Protein AF-A0A7C7QL29-F1 (afdb_monomer)

Structure (mmCIF, N/CA/C/O backbone):
data_AF-A0A7C7QL29-F1
#
_entry.id   AF-A0A7C7QL29-F1
#
loop_
_atom_site.group_PDB
_atom_site.id
_atom_site.type_symbol
_atom_site.label_atom_id
_atom_site.label_alt_id
_atom_site.label_comp_id
_atom_site.label_asym_id
_atom_site.label_entity_id
_atom_site.label_seq_id
_atom_site.pdbx_PDB_ins_code
_atom_site.Cartn_x
_atom_site.Cartn_y
_atom_site.Cartn_z
_atom_site.occupancy
_atom_site.B_iso_or_equiv
_atom_site.auth_seq_id
_atom_site.auth_comp_id
_atom_site.auth_asym_id
_atom_site.auth_atom_id
_atom_site.pdbx_PDB_model_num
ATOM 1 N N . MET A 1 1 ? -16.594 1.180 38.204 1.00 62.84 1 MET A N 1
ATOM 2 C CA . MET A 1 1 ? -16.481 1.801 36.861 1.00 62.84 1 MET A CA 1
ATOM 3 C C . MET A 1 1 ? -17.659 1.331 36.025 1.00 62.84 1 MET A C 1
ATOM 5 O O . MET A 1 1 ? -17.985 0.157 36.133 1.00 62.84 1 MET A O 1
ATOM 9 N N . SER A 1 2 ? -18.321 2.202 35.254 1.00 88.00 2 SER A N 1
ATOM 10 C CA . SER A 1 2 ? -19.423 1.758 34.385 1.00 88.00 2 SER A CA 1
ATOM 11 C C . SER A 1 2 ? -18.890 1.038 33.145 1.00 88.00 2 SER A C 1
ATOM 13 O O . SER A 1 2 ? -17.786 1.326 32.678 1.00 88.00 2 SER A O 1
ATOM 15 N N . GLU A 1 3 ? -19.688 0.133 32.586 1.00 86.38 3 GLU A N 1
ATOM 16 C CA . GLU A 1 3 ? -19.361 -0.602 31.359 1.00 86.38 3 GLU A CA 1
ATOM 17 C C . GLU A 1 3 ? -19.049 0.348 30.187 1.00 86.38 3 GLU A C 1
ATOM 19 O O . GLU A 1 3 ? -18.072 0.172 29.462 1.00 86.38 3 GLU A O 1
ATOM 24 N N . ALA A 1 4 ? -19.798 1.451 30.081 1.00 89.81 4 ALA A N 1
ATOM 25 C CA . ALA A 1 4 ? -19.561 2.499 29.090 1.00 89.81 4 ALA A CA 1
ATOM 26 C C . ALA A 1 4 ? -18.188 3.180 29.250 1.00 89.81 4 ALA A C 1
ATOM 28 O O . ALA A 1 4 ? -17.549 3.534 28.259 1.00 89.81 4 ALA A O 1
ATOM 29 N N . SER A 1 5 ? -17.710 3.356 30.487 1.00 91.31 5 SER A N 1
ATOM 30 C CA . SER A 1 5 ? -16.376 3.907 30.757 1.00 91.31 5 SER A CA 1
ATOM 31 C C . SER A 1 5 ? -15.267 2.942 30.320 1.00 91.31 5 SER A C 1
ATOM 33 O O . SER A 1 5 ? -14.272 3.378 29.741 1.00 91.31 5 SER A O 1
ATOM 35 N N . MET A 1 6 ? -15.466 1.634 30.517 1.00 94.44 6 MET A N 1
ATOM 36 C CA . MET A 1 6 ? -14.538 0.592 30.069 1.00 94.44 6 MET A CA 1
ATOM 37 C C . MET A 1 6 ? -14.450 0.519 28.537 1.00 94.44 6 MET A C 1
ATOM 39 O O . MET A 1 6 ? -13.346 0.562 27.993 1.00 94.44 6 MET A O 1
ATOM 43 N N . TYR A 1 7 ? -15.585 0.467 27.828 1.00 96.31 7 TYR A N 1
ATOM 44 C CA . TYR A 1 7 ? -15.581 0.409 26.359 1.00 96.31 7 TYR A CA 1
ATOM 45 C C . TYR A 1 7 ? -14.995 1.673 25.721 1.00 96.31 7 TYR A C 1
ATOM 47 O O . TYR A 1 7 ? -14.254 1.569 24.747 1.00 96.31 7 TYR A O 1
ATOM 55 N N . ARG A 1 8 ? -15.242 2.862 26.296 1.00 95.25 8 ARG A N 1
ATOM 56 C CA . ARG A 1 8 ? -14.596 4.107 25.838 1.00 95.25 8 ARG A CA 1
ATOM 57 C C . ARG A 1 8 ? -13.077 4.045 25.957 1.00 95.25 8 ARG A C 1
ATOM 59 O O . ARG A 1 8 ? -12.389 4.474 25.037 1.00 95.25 8 ARG A O 1
ATOM 66 N N . LYS A 1 9 ? -12.556 3.507 27.064 1.00 95.62 9 LYS A N 1
ATOM 67 C CA . LYS A 1 9 ? -11.110 3.350 27.255 1.00 95.62 9 LYS A CA 1
ATOM 68 C C . LYS A 1 9 ? -10.517 2.389 26.221 1.00 95.62 9 LYS A C 1
ATOM 70 O O . LYS A 1 9 ? -9.542 2.738 25.568 1.00 95.62 9 LYS A O 1
ATOM 75 N N . LYS A 1 10 ? -11.156 1.235 26.009 1.00 96.38 10 LYS A N 1
ATOM 76 C CA . LYS A 1 10 ? -10.711 0.242 25.021 1.00 96.38 10 LYS A CA 1
ATOM 77 C C . LYS A 1 10 ? -10.731 0.788 23.587 1.00 96.38 10 LYS A C 1
ATOM 79 O O . LYS A 1 10 ? -9.799 0.553 22.829 1.00 96.38 10 LYS A O 1
ATOM 84 N N . LEU A 1 11 ? -11.750 1.574 23.230 1.00 95.38 11 LEU A N 1
ATOM 85 C CA . LEU A 1 11 ? -11.804 2.264 21.937 1.00 95.38 11 LEU A CA 1
ATOM 86 C C . LEU A 1 11 ? -10.630 3.240 21.759 1.00 95.38 11 LEU A C 1
ATOM 88 O O . LEU A 1 11 ? -10.040 3.305 20.686 1.00 95.38 11 LEU A O 1
ATOM 92 N N . GLN A 1 12 ? -10.277 3.994 22.804 1.00 96.00 12 GLN A N 1
ATOM 93 C CA . GLN A 1 12 ? -9.124 4.898 22.758 1.00 96.00 12 GLN A CA 1
ATOM 94 C C . GLN A 1 12 ? -7.794 4.148 22.638 1.00 96.00 12 GLN A C 1
ATOM 96 O O . GLN A 1 12 ? -6.894 4.634 21.961 1.00 96.00 12 GLN A O 1
ATOM 101 N N . GLU A 1 13 ? -7.660 2.990 23.282 1.00 96.56 13 GLU A N 1
ATOM 102 C CA . GLU A 1 13 ? -6.478 2.129 23.153 1.00 96.56 13 GLU A CA 1
ATOM 103 C C . GLU A 1 13 ? -6.331 1.625 21.710 1.00 96.56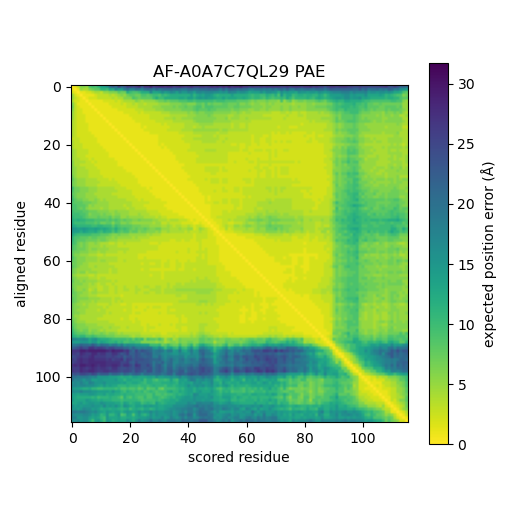 13 GLU A C 1
ATOM 105 O O . GLU A 1 13 ? -5.289 1.849 21.101 1.00 96.56 13 GLU A O 1
ATOM 110 N N . PHE A 1 14 ? -7.402 1.097 21.108 1.00 96.75 14 PHE A N 1
ATOM 111 C CA . PHE A 1 14 ? -7.376 0.654 19.710 1.00 96.75 14 PHE A CA 1
ATOM 112 C C . PHE A 1 14 ? -7.083 1.775 18.715 1.00 96.75 14 PHE A C 1
ATOM 114 O O . PHE A 1 14 ? -6.328 1.565 17.772 1.00 96.75 14 PHE A O 1
ATOM 121 N N . ARG A 1 15 ? -7.623 2.979 18.926 1.00 96.19 15 ARG A N 1
ATOM 122 C CA . ARG A 1 15 ? -7.305 4.121 18.056 1.00 96.19 15 ARG A CA 1
ATOM 123 C C . ARG A 1 15 ? -5.824 4.488 18.111 1.00 96.19 15 ARG A C 1
ATOM 125 O O . ARG A 1 15 ? -5.231 4.705 17.067 1.00 96.19 15 ARG A O 1
ATOM 132 N N . LYS A 1 16 ? -5.201 4.450 19.293 1.00 96.88 16 LYS A N 1
ATOM 133 C CA . LYS A 1 16 ? -3.751 4.674 19.418 1.00 96.88 16 LYS A CA 1
ATOM 134 C C . LYS A 1 16 ? -2.929 3.598 18.714 1.00 96.88 16 LYS A C 1
ATOM 136 O O . LYS A 1 16 ? -1.885 3.911 18.155 1.00 96.88 16 LYS A O 1
ATOM 141 N N . GLU A 1 17 ? -3.368 2.343 18.765 1.00 97.81 17 GLU A N 1
ATOM 142 C CA . GLU A 1 17 ? -2.714 1.258 18.026 1.00 97.81 17 GLU A CA 1
ATOM 143 C C . GLU A 1 17 ? -2.828 1.470 16.509 1.00 97.81 17 GLU A C 1
ATOM 145 O O . GLU A 1 17 ? -1.838 1.307 15.798 1.00 97.81 17 GLU A O 1
ATOM 150 N N . ILE A 1 18 ? -3.998 1.898 16.019 1.00 96.81 18 ILE A N 1
ATOM 151 C CA . ILE A 1 18 ? -4.203 2.253 14.606 1.00 96.81 18 ILE A CA 1
ATOM 152 C C . ILE A 1 18 ? -3.292 3.420 14.207 1.00 96.81 18 ILE A C 1
ATOM 154 O O . ILE A 1 18 ? -2.550 3.282 13.239 1.00 96.81 18 ILE A O 1
ATOM 158 N N . ASP A 1 19 ? -3.251 4.503 14.990 1.00 96.81 19 ASP A N 1
ATOM 159 C CA . ASP A 1 19 ? -2.394 5.667 14.715 1.00 96.81 19 ASP A CA 1
ATOM 160 C C . ASP A 1 19 ? -0.910 5.264 14.578 1.00 96.81 19 ASP A C 1
ATOM 162 O O . ASP A 1 19 ? -0.183 5.760 13.716 1.00 96.81 19 ASP A O 1
ATOM 166 N N . GLN A 1 20 ? -0.443 4.328 15.413 1.00 98.06 20 GLN A N 1
ATOM 167 C CA . GLN A 1 20 ? 0.925 3.807 15.341 1.00 98.06 20 GLN A CA 1
ATOM 168 C C . GLN A 1 20 ? 1.180 2.974 14.081 1.00 98.06 20 GLN A C 1
ATOM 170 O O . GLN A 1 20 ? 2.275 3.040 13.517 1.00 98.06 20 GLN A O 1
ATOM 175 N N . ILE A 1 21 ? 0.204 2.170 13.653 1.00 98.06 21 ILE A N 1
ATOM 176 C CA . ILE A 1 21 ? 0.292 1.395 12.411 1.00 98.06 21 ILE A CA 1
ATOM 177 C C . ILE A 1 21 ? 0.315 2.343 11.211 1.00 98.06 21 ILE A C 1
ATOM 179 O O . ILE A 1 21 ? 1.149 2.171 10.321 1.00 98.06 21 ILE A O 1
ATOM 183 N N . ASP A 1 22 ? -0.539 3.362 11.203 1.00 96.75 22 ASP A N 1
ATOM 184 C CA . ASP A 1 22 ? -0.628 4.333 10.115 1.00 96.75 22 ASP A CA 1
ATOM 185 C C . ASP A 1 22 ? 0.690 5.097 9.931 1.00 96.75 22 ASP A C 1
ATOM 187 O O . ASP A 1 22 ? 1.189 5.210 8.807 1.00 96.75 22 ASP A O 1
ATOM 191 N N . GLU A 1 23 ? 1.336 5.520 11.020 1.00 98.00 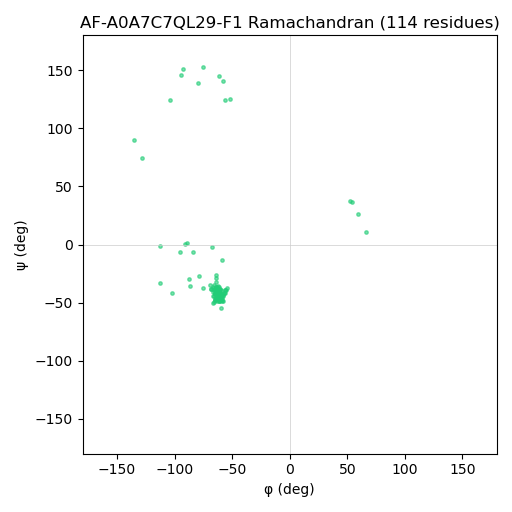23 GLU A N 1
ATOM 192 C CA . GLU A 1 23 ? 2.660 6.152 10.959 1.00 98.00 23 GLU A CA 1
ATOM 193 C C . GLU A 1 23 ? 3.723 5.208 10.361 1.00 98.00 23 GLU A C 1
ATOM 195 O O . GLU A 1 23 ? 4.540 5.603 9.519 1.00 98.00 23 GLU A O 1
ATOM 200 N N . GLN A 1 24 ? 3.693 3.922 10.730 1.00 98.44 24 GLN A N 1
ATOM 201 C CA . GLN A 1 24 ? 4.595 2.922 10.149 1.00 98.44 24 GLN A CA 1
ATOM 202 C C . GLN A 1 24 ? 4.335 2.730 8.652 1.00 98.44 24 GLN A C 1
ATOM 204 O O . GLN A 1 24 ? 5.287 2.654 7.871 1.00 98.44 24 GLN A O 1
ATOM 209 N N . LEU A 1 25 ? 3.069 2.686 8.229 1.00 96.75 25 LEU A N 1
ATOM 210 C CA . LEU A 1 25 ? 2.701 2.581 6.819 1.00 96.75 25 LEU A CA 1
ATOM 211 C C . LEU A 1 25 ? 3.210 3.787 6.022 1.00 96.75 25 LEU A C 1
ATOM 213 O O . LEU A 1 25 ? 3.821 3.595 4.968 1.00 96.75 25 LEU A O 1
ATOM 217 N N . ILE A 1 26 ? 3.037 5.009 6.535 1.00 95.81 26 ILE A N 1
ATOM 218 C CA . ILE A 1 26 ? 3.536 6.240 5.902 1.00 95.81 26 ILE A CA 1
ATOM 219 C C . ILE A 1 26 ? 5.059 6.176 5.727 1.00 95.81 26 ILE A C 1
ATOM 221 O O . ILE A 1 26 ? 5.570 6.404 4.624 1.00 95.81 26 ILE A O 1
ATOM 225 N N . SER A 1 27 ? 5.788 5.799 6.780 1.00 97.50 27 SER A N 1
ATOM 226 C CA . SER A 1 27 ? 7.249 5.662 6.737 1.00 97.50 27 SER A CA 1
ATOM 227 C C . SER A 1 27 ? 7.706 4.613 5.715 1.00 97.50 27 SER A C 1
ATOM 229 O O . SER A 1 27 ? 8.596 4.875 4.898 1.00 97.50 27 SER A O 1
ATOM 231 N N . LEU A 1 28 ? 7.060 3.444 5.683 1.00 97.00 28 LEU A N 1
ATOM 232 C CA . LEU A 1 28 ? 7.370 2.376 4.726 1.00 97.00 28 LEU A CA 1
ATOM 233 C C . LEU A 1 28 ? 7.092 2.799 3.279 1.00 97.00 28 LEU A C 1
ATOM 235 O O . LEU A 1 28 ? 7.894 2.510 2.385 1.00 97.00 28 LEU A O 1
ATOM 239 N N . VAL A 1 29 ? 5.994 3.518 3.032 1.00 93.12 29 VAL A N 1
ATOM 240 C CA . VAL A 1 29 ? 5.681 4.068 1.706 1.00 93.12 29 VAL A CA 1
ATOM 241 C C . VAL A 1 29 ? 6.757 5.063 1.273 1.00 93.12 29 VAL A C 1
ATOM 243 O O . VAL A 1 29 ? 7.269 4.951 0.156 1.00 93.12 29 VAL A O 1
ATOM 246 N N . ALA A 1 30 ? 7.166 5.985 2.150 1.00 92.94 30 ALA A N 1
ATOM 247 C CA . ALA A 1 30 ? 8.214 6.961 1.854 1.00 92.94 30 ALA A CA 1
ATOM 248 C C . ALA A 1 30 ? 9.550 6.285 1.496 1.00 92.94 30 ALA A C 1
ATOM 250 O O . ALA A 1 30 ? 10.177 6.627 0.487 1.00 92.94 30 ALA A O 1
ATOM 251 N N . GLN A 1 31 ? 9.957 5.275 2.272 1.00 95.69 31 GLN A N 1
ATOM 252 C CA . GLN A 1 31 ? 11.159 4.483 1.994 1.00 95.69 31 GLN A CA 1
ATOM 253 C C . GLN A 1 31 ? 11.068 3.776 0.640 1.00 95.69 31 GLN A C 1
ATOM 255 O O . GLN A 1 31 ? 12.007 3.822 -0.159 1.00 95.69 31 GLN A O 1
ATOM 260 N N . ARG A 1 32 ? 9.919 3.165 0.336 1.00 94.00 32 ARG A N 1
ATOM 261 C CA . ARG A 1 32 ? 9.719 2.458 -0.929 1.00 94.00 32 ARG A CA 1
ATOM 262 C C . ARG A 1 32 ? 9.795 3.418 -2.119 1.00 94.00 32 ARG A C 1
ATOM 264 O O . ARG A 1 32 ? 10.466 3.107 -3.102 1.00 94.00 32 ARG A O 1
ATOM 271 N N . LEU A 1 33 ? 9.177 4.599 -2.026 1.00 88.25 33 LEU A N 1
ATOM 272 C CA . LEU A 1 33 ? 9.252 5.647 -3.056 1.00 88.25 33 LEU A CA 1
ATOM 273 C C . LEU A 1 33 ? 10.683 6.146 -3.285 1.00 88.25 33 LEU A C 1
ATOM 275 O O . LEU A 1 33 ? 11.067 6.378 -4.433 1.00 88.25 33 LEU A O 1
ATOM 279 N N . LYS A 1 34 ? 11.490 6.273 -2.226 1.00 91.31 34 LYS A N 1
ATOM 280 C CA . LYS A 1 34 ? 12.915 6.607 -2.349 1.00 91.31 34 LYS A CA 1
ATOM 281 C C . LYS A 1 34 ? 13.670 5.546 -3.158 1.00 91.31 34 LYS A C 1
ATOM 283 O O . LYS A 1 34 ? 14.343 5.900 -4.123 1.00 91.31 34 LYS A O 1
ATOM 288 N N . LEU A 1 35 ? 13.484 4.263 -2.838 1.00 92.62 35 LEU A N 1
ATOM 289 C CA . LEU A 1 35 ? 14.114 3.160 -3.574 1.00 92.62 35 LEU A CA 1
ATOM 290 C C . LEU A 1 35 ? 13.716 3.141 -5.055 1.00 92.62 35 LEU A C 1
ATOM 292 O O . LEU A 1 35 ? 14.562 2.901 -5.910 1.00 92.62 35 LEU A O 1
ATOM 296 N N . ALA A 1 36 ? 12.459 3.434 -5.397 1.00 87.50 36 ALA A N 1
ATOM 297 C CA . ALA A 1 36 ? 12.066 3.507 -6.807 1.00 87.50 36 ALA A CA 1
ATOM 298 C C . ALA A 1 36 ? 12.769 4.628 -7.573 1.00 87.50 36 ALA A C 1
ATOM 300 O O . ALA A 1 36 ? 13.153 4.417 -8.721 1.00 87.50 36 ALA A O 1
ATOM 301 N N . LYS A 1 37 ? 12.978 5.795 -6.948 1.00 86.69 37 LYS A N 1
ATOM 302 C CA . LYS A 1 37 ? 13.759 6.883 -7.559 1.00 86.69 37 LYS A CA 1
ATOM 303 C C . LYS A 1 37 ? 15.201 6.448 -7.818 1.00 86.69 37 LYS A C 1
ATOM 305 O O . LYS A 1 37 ? 15.738 6.715 -8.890 1.00 86.69 37 LYS A O 1
ATOM 310 N N . GLU A 1 38 ? 15.809 5.744 -6.867 1.00 91.06 38 GLU A N 1
ATOM 311 C CA . GLU A 1 38 ? 17.162 5.199 -7.016 1.00 91.06 38 GLU A CA 1
ATOM 312 C C . GLU A 1 38 ? 17.227 4.149 -8.141 1.00 91.06 38 GLU A C 1
ATOM 314 O O . GLU A 1 38 ? 18.089 4.240 -9.017 1.00 91.06 38 GLU A O 1
ATOM 319 N N . ILE A 1 39 ? 16.269 3.215 -8.191 1.00 89.50 39 ILE A N 1
ATOM 320 C CA . ILE A 1 39 ? 16.151 2.208 -9.260 1.00 89.50 39 ILE A CA 1
ATOM 321 C C . ILE A 1 39 ? 15.967 2.870 -10.629 1.00 89.50 39 ILE A C 1
ATOM 323 O O . ILE A 1 39 ? 16.600 2.445 -11.593 1.00 89.50 39 ILE A O 1
ATOM 327 N N . ALA A 1 40 ? 15.144 3.916 -10.732 1.00 85.75 40 ALA A N 1
ATOM 328 C CA . ALA A 1 40 ? 14.964 4.657 -11.979 1.00 85.75 40 ALA A CA 1
ATOM 329 C C . ALA A 1 40 ? 16.290 5.272 -12.465 1.00 85.75 40 ALA A C 1
ATOM 331 O O . ALA A 1 40 ? 16.630 5.144 -13.641 1.00 85.75 40 ALA A O 1
ATOM 332 N N . GLY A 1 41 ? 17.081 5.853 -11.555 1.00 87.81 41 GLY A N 1
ATOM 333 C CA . GLY A 1 41 ? 18.418 6.364 -11.871 1.00 87.81 41 GLY A CA 1
ATOM 334 C C . GLY A 1 41 ? 19.396 5.272 -12.324 1.00 87.81 41 GLY A C 1
ATOM 335 O O . GLY A 1 41 ? 20.203 5.503 -13.224 1.00 87.81 41 GLY A O 1
ATOM 336 N N . ILE A 1 42 ? 19.314 4.068 -11.749 1.00 91.19 42 ILE A N 1
ATOM 337 C CA . ILE A 1 42 ? 20.113 2.910 -12.185 1.00 91.19 42 ILE A CA 1
ATOM 338 C C . ILE A 1 42 ? 19.691 2.460 -13.588 1.00 91.19 42 ILE A C 1
ATOM 340 O O . ILE A 1 42 ? 20.540 2.336 -14.468 1.00 91.19 42 ILE A O 1
ATOM 344 N N . LYS A 1 43 ? 18.387 2.271 -13.823 1.00 87.38 43 LYS A N 1
ATOM 345 C CA . LYS A 1 43 ? 17.846 1.872 -15.131 1.00 87.38 43 LYS A CA 1
ATOM 346 C C . LYS A 1 43 ? 18.240 2.849 -16.233 1.00 87.38 43 LYS A C 1
ATOM 348 O O . LYS A 1 43 ? 18.655 2.410 -17.299 1.00 87.38 43 LYS A O 1
ATOM 353 N N . GLN A 1 44 ? 18.201 4.152 -15.951 1.00 87.50 44 GLN A N 1
ATOM 354 C CA . GLN A 1 44 ? 18.647 5.183 -16.887 1.00 87.50 44 GLN A CA 1
ATOM 355 C C . GLN A 1 44 ? 20.124 5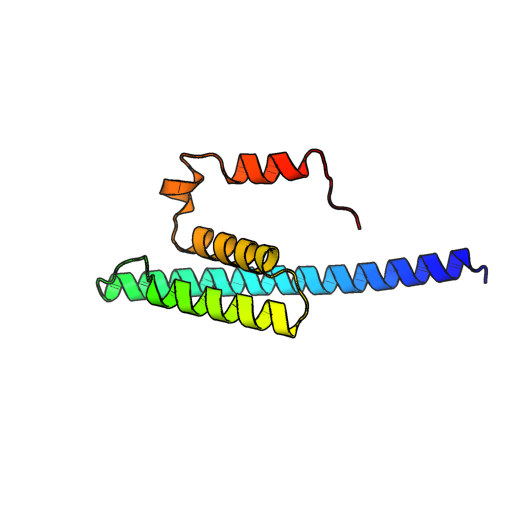.011 -17.268 1.00 87.50 44 GLN A C 1
ATOM 357 O O . GLN A 1 44 ? 20.459 5.032 -18.448 1.00 87.50 44 GLN A O 1
ATOM 362 N N . LYS A 1 45 ? 21.009 4.787 -16.286 1.00 93.00 45 LYS A N 1
ATOM 363 C CA . LYS A 1 45 ? 22.441 4.538 -16.536 1.00 93.00 45 LYS A CA 1
ATOM 364 C C . LYS A 1 45 ? 22.691 3.250 -17.324 1.00 93.00 45 LYS A C 1
ATOM 366 O O . LYS A 1 45 ? 23.681 3.163 -18.040 1.00 93.00 45 LYS A O 1
ATOM 371 N N . MET A 1 46 ? 21.804 2.266 -17.188 1.00 94.19 46 MET A N 1
ATOM 372 C CA . MET A 1 46 ? 21.852 0.992 -17.909 1.00 94.19 46 MET A CA 1
ATOM 373 C C . MET A 1 46 ? 21.105 1.017 -19.254 1.00 94.19 46 MET A C 1
ATOM 375 O O . MET A 1 46 ? 21.052 -0.011 -19.922 1.00 94.19 46 MET A O 1
ATOM 379 N N . ASN A 1 47 ? 20.517 2.155 -19.646 1.00 90.88 47 ASN A N 1
ATOM 380 C CA . ASN A 1 47 ? 19.657 2.288 -20.826 1.00 90.88 47 ASN A CA 1
ATOM 381 C C . ASN A 1 47 ? 18.503 1.260 -20.868 1.00 90.88 47 ASN A C 1
ATOM 383 O O . ASN A 1 47 ? 18.164 0.723 -21.921 1.00 90.88 47 ASN A O 1
ATOM 387 N N . LEU A 1 48 ? 17.930 0.955 -19.700 1.00 85.62 48 LEU A N 1
ATOM 388 C CA . LEU A 1 48 ? 16.787 0.056 -19.552 1.00 85.62 48 LEU A CA 1
ATOM 389 C C . LEU A 1 48 ? 15.470 0.832 -19.574 1.00 85.62 48 LEU A C 1
ATOM 391 O O . LEU A 1 48 ? 15.390 1.966 -19.097 1.00 85.62 48 LEU A O 1
ATOM 395 N N . GLU A 1 49 ? 14.412 0.175 -20.044 1.00 82.62 49 GLU A N 1
ATOM 396 C CA . GLU A 1 49 ? 13.061 0.723 -19.990 1.00 82.62 49 GLU A CA 1
ATOM 397 C C . GLU A 1 49 ? 12.592 0.964 -18.546 1.00 82.62 49 GLU A C 1
ATOM 399 O O . GLU A 1 49 ? 12.884 0.211 -17.603 1.00 82.62 49 GLU A O 1
ATOM 404 N N . VAL A 1 50 ? 11.807 2.032 -18.375 1.00 75.62 50 VAL A N 1
ATOM 405 C CA . VAL A 1 50 ? 11.203 2.393 -17.085 1.00 75.62 50 VAL A CA 1
ATOM 406 C C . VAL A 1 50 ? 10.296 1.262 -16.596 1.00 75.62 50 VAL A C 1
ATOM 408 O O . VAL A 1 50 ? 10.381 0.860 -15.429 1.00 75.62 50 VAL A O 1
ATOM 411 N N . ARG A 1 51 ? 9.487 0.700 -17.501 1.00 82.00 51 ARG A N 1
ATOM 412 C CA . ARG A 1 51 ? 8.560 -0.393 -17.215 1.00 82.00 51 ARG A CA 1
ATOM 413 C C . ARG A 1 51 ? 9.284 -1.738 -17.181 1.00 82.00 51 ARG A C 1
ATOM 415 O O . ARG A 1 51 ? 10.154 -2.006 -17.996 1.00 82.00 51 ARG A O 1
ATOM 422 N N . ASP A 1 52 ? 8.925 -2.581 -16.219 1.00 87.25 52 ASP A N 1
ATOM 423 C CA . ASP A 1 52 ? 9.421 -3.956 -16.116 1.00 87.25 52 ASP A CA 1
ATOM 424 C C . ASP A 1 52 ? 8.236 -4.871 -15.815 1.00 87.25 52 ASP A C 1
ATOM 426 O O . ASP A 1 52 ? 7.864 -5.101 -14.663 1.00 87.25 52 ASP A O 1
ATOM 430 N N . GLU A 1 53 ? 7.603 -5.363 -16.879 1.00 88.69 53 GLU A N 1
ATOM 431 C CA . GLU A 1 53 ? 6.375 -6.145 -16.755 1.00 88.69 53 GLU A CA 1
ATOM 432 C C . GLU A 1 53 ? 6.583 -7.462 -16.008 1.00 88.69 53 GLU A C 1
ATOM 434 O O . GLU A 1 53 ? 5.674 -7.950 -15.333 1.00 88.69 53 GLU A O 1
ATOM 439 N N . LYS A 1 54 ? 7.773 -8.063 -16.138 1.00 93.06 54 LYS A N 1
ATOM 440 C CA . LYS A 1 54 ? 8.095 -9.293 -15.419 1.00 93.06 54 LYS A CA 1
ATOM 441 C C . LYS A 1 54 ? 8.104 -9.004 -13.925 1.00 93.06 54 LYS A C 1
ATOM 443 O O . LYS A 1 54 ? 7.437 -9.711 -13.170 1.00 93.06 54 LYS A O 1
ATOM 448 N N . ARG A 1 55 ? 8.779 -7.928 -13.515 1.00 93.19 55 ARG A N 1
ATOM 449 C CA . ARG A 1 55 ? 8.824 -7.523 -12.113 1.00 93.19 55 ARG A CA 1
ATOM 450 C C . ARG A 1 55 ? 7.454 -7.115 -11.576 1.00 93.19 55 ARG A C 1
ATOM 452 O O . ARG A 1 55 ? 7.126 -7.450 -10.440 1.00 93.19 55 ARG A O 1
ATOM 459 N N . GLU A 1 56 ? 6.641 -6.429 -12.375 1.00 91.94 56 GLU A N 1
ATOM 460 C CA . GLU A 1 56 ? 5.255 -6.098 -12.018 1.00 91.94 56 GLU A CA 1
ATOM 461 C C . GLU A 1 56 ? 4.437 -7.362 -11.725 1.00 91.94 56 GLU A C 1
ATOM 463 O O . GLU A 1 56 ? 3.804 -7.445 -10.672 1.00 91.94 56 GLU A O 1
ATOM 468 N N . ARG A 1 57 ? 4.492 -8.372 -12.606 1.00 94.56 57 ARG A N 1
ATOM 469 C CA . ARG A 1 57 ? 3.784 -9.649 -12.408 1.00 94.56 57 ARG A CA 1
ATOM 470 C C . ARG A 1 57 ? 4.223 -10.358 -11.127 1.00 94.56 57 ARG A C 1
ATOM 472 O O . ARG A 1 57 ? 3.368 -10.724 -10.328 1.00 94.56 57 ARG A O 1
ATOM 479 N N . GLU A 1 58 ? 5.529 -10.456 -10.879 1.00 97.19 58 GLU A N 1
ATOM 480 C CA . GLU A 1 58 ? 6.072 -11.066 -9.654 1.00 97.19 58 GLU A CA 1
ATOM 481 C C . GLU A 1 58 ? 5.548 -10.394 -8.375 1.00 97.19 58 GLU A C 1
ATOM 483 O O . GLU A 1 58 ? 5.222 -11.067 -7.393 1.00 97.19 58 GLU A O 1
ATOM 488 N N . ILE A 1 59 ? 5.460 -9.060 -8.376 1.00 95.81 59 ILE A N 1
ATOM 489 C CA . ILE A 1 59 ? 4.944 -8.294 -7.238 1.00 95.81 59 ILE A CA 1
ATOM 490 C C . ILE A 1 59 ? 3.460 -8.607 -7.017 1.00 95.81 59 ILE A C 1
ATOM 492 O O . ILE A 1 59 ? 3.065 -8.888 -5.884 1.00 95.81 59 ILE A O 1
ATOM 496 N N . ILE A 1 60 ? 2.647 -8.594 -8.077 1.00 96.25 60 ILE A N 1
ATOM 497 C CA . ILE A 1 60 ? 1.207 -8.872 -7.976 1.00 96.25 60 ILE A CA 1
ATOM 498 C C . ILE A 1 60 ? 0.941 -10.316 -7.536 1.00 96.25 60 ILE A C 1
ATOM 500 O O . ILE A 1 60 ? 0.105 -10.541 -6.659 1.00 96.25 60 ILE A O 1
ATOM 504 N N . ASP A 1 61 ? 1.678 -11.291 -8.063 1.00 97.44 61 ASP A N 1
ATOM 505 C CA . ASP A 1 61 ? 1.531 -12.695 -7.669 1.00 97.44 61 ASP A CA 1
ATOM 506 C C . ASP A 1 61 ? 1.894 -12.909 -6.195 1.00 97.44 61 ASP A C 1
ATOM 508 O O . ASP A 1 61 ? 1.182 -13.606 -5.461 1.00 97.44 61 ASP A O 1
ATOM 512 N N . CYS A 1 62 ? 2.958 -12.249 -5.726 1.00 97.31 62 CYS A N 1
ATOM 513 C CA . CYS A 1 62 ? 3.329 -12.254 -4.315 1.00 97.31 62 CYS A CA 1
ATOM 514 C C . CYS A 1 62 ? 2.216 -11.656 -3.443 1.00 97.31 62 CYS A C 1
ATOM 516 O O . CYS A 1 62 ? 1.821 -12.260 -2.445 1.00 97.31 62 CYS A O 1
ATOM 518 N N . VAL A 1 63 ? 1.663 -10.511 -3.844 1.00 96.81 63 VAL A N 1
ATOM 519 C CA . VAL A 1 63 ? 0.584 -9.825 -3.122 1.00 96.81 63 VAL A CA 1
ATOM 520 C C . VAL A 1 63 ? -0.673 -10.681 -3.034 1.00 96.81 63 VAL A C 1
ATOM 522 O O . VAL A 1 63 ? -1.209 -10.848 -1.941 1.00 96.81 63 VAL A O 1
ATOM 525 N N . ARG A 1 64 ? -1.106 -11.300 -4.136 1.00 96.19 64 ARG A N 1
ATOM 526 C CA . ARG A 1 64 ? -2.262 -12.211 -4.145 1.00 96.19 64 ARG A CA 1
ATOM 527 C C . ARG A 1 64 ? -2.060 -13.389 -3.201 1.00 96.19 64 ARG A C 1
ATOM 529 O O . ARG A 1 64 ? -2.966 -13.750 -2.452 1.00 96.19 64 ARG A O 1
ATOM 536 N N . ARG A 1 65 ? -0.862 -13.982 -3.207 1.00 97.69 65 ARG A N 1
ATOM 537 C CA . ARG A 1 65 ? -0.511 -15.070 -2.287 1.00 97.69 65 ARG A CA 1
ATOM 538 C C . ARG A 1 65 ? -0.581 -14.611 -0.830 1.00 97.69 65 ARG A C 1
ATOM 540 O O . ARG A 1 65 ? -1.230 -15.274 -0.027 1.00 97.69 65 ARG A O 1
ATOM 547 N N . ARG A 1 66 ? 0.026 -13.469 -0.499 1.00 97.75 66 ARG A N 1
ATOM 548 C CA . ARG A 1 66 ? 0.022 -12.918 0.866 1.00 97.75 66 ARG A CA 1
ATOM 549 C C . ARG A 1 66 ? -1.375 -12.522 1.333 1.00 97.75 66 ARG A C 1
ATOM 551 O O . ARG A 1 66 ? -1.716 -12.800 2.476 1.00 97.75 66 ARG A O 1
ATOM 558 N N . ALA A 1 67 ? -2.197 -11.948 0.458 1.00 97.06 67 ALA A N 1
ATOM 559 C CA . ALA A 1 67 ? -3.590 -11.638 0.759 1.00 97.06 67 ALA A CA 1
ATOM 560 C C . ALA A 1 67 ? -4.373 -12.900 1.156 1.00 97.06 67 ALA A C 1
ATOM 562 O O . ALA A 1 67 ? -5.057 -12.891 2.175 1.00 97.06 67 ALA A O 1
ATOM 563 N N . ARG A 1 68 ? -4.192 -14.021 0.437 1.00 96.62 68 ARG A N 1
ATOM 564 C CA . ARG A 1 68 ? -4.800 -15.310 0.819 1.00 96.62 68 ARG A CA 1
ATOM 565 C C . ARG A 1 68 ? -4.311 -15.814 2.175 1.00 96.62 68 ARG A C 1
ATOM 567 O O . ARG A 1 68 ? -5.129 -16.207 2.998 1.00 96.62 68 ARG A O 1
ATOM 574 N N . GLU A 1 69 ? -2.999 -15.788 2.410 1.00 97.81 69 GLU A N 1
ATOM 575 C CA . GLU A 1 69 ? -2.396 -16.235 3.676 1.00 97.81 69 GLU A CA 1
ATOM 576 C C . GLU A 1 69 ? -2.906 -15.417 4.876 1.00 97.81 69 GLU A C 1
ATOM 578 O O . GLU A 1 69 ? -3.172 -15.975 5.939 1.00 97.81 69 GLU A O 1
ATOM 583 N N . LEU A 1 70 ? -3.087 -14.107 4.692 1.00 97.12 70 LEU A N 1
ATOM 584 C CA . LEU A 1 70 ? -3.538 -13.176 5.730 1.00 97.12 70 LEU A CA 1
ATOM 585 C C . LEU A 1 70 ? -5.065 -13.006 5.788 1.00 97.12 70 LEU A C 1
ATOM 587 O O . LEU A 1 70 ? -5.551 -12.245 6.619 1.00 97.12 70 LEU A O 1
ATOM 591 N N . LYS A 1 71 ? -5.820 -13.706 4.928 1.00 97.31 71 LYS A N 1
ATOM 592 C CA . LYS A 1 71 ? -7.283 -13.570 4.780 1.00 97.31 71 LYS A CA 1
ATOM 593 C C . LYS A 1 71 ? -7.737 -12.124 4.521 1.00 97.31 71 LYS A C 1
ATOM 595 O O . LYS A 1 71 ? -8.784 -11.698 4.998 1.00 97.31 71 LYS A O 1
ATOM 600 N N . ILE A 1 72 ? -6.946 -11.38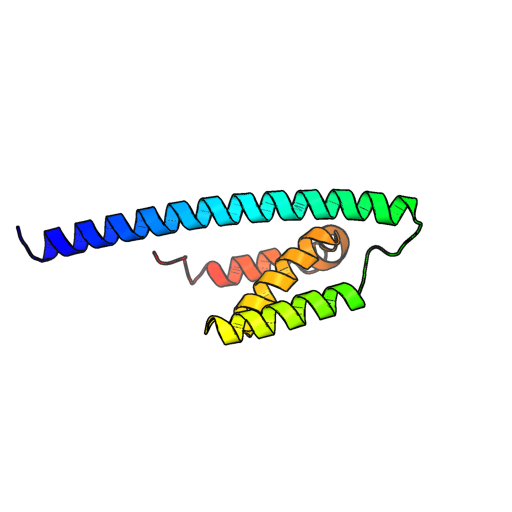3 3.750 1.00 96.00 72 ILE A N 1
ATOM 601 C CA . ILE A 1 72 ? -7.267 -10.040 3.258 1.00 96.00 72 ILE A CA 1
ATOM 602 C C . ILE A 1 72 ? -7.873 -10.183 1.861 1.00 96.00 72 ILE A C 1
ATOM 604 O O . ILE A 1 72 ? -7.471 -11.062 1.093 1.00 96.00 72 ILE A O 1
ATOM 608 N N . ASP A 1 73 ? -8.823 -9.314 1.512 1.00 95.88 73 ASP A N 1
ATOM 609 C CA . ASP A 1 73 ? -9.357 -9.273 0.154 1.00 95.88 73 ASP A CA 1
ATOM 610 C C . ASP A 1 73 ? -8.229 -9.065 -0.875 1.00 95.88 73 ASP A C 1
ATOM 612 O O . ASP A 1 73 ? -7.428 -8.127 -0.797 1.00 95.88 73 ASP A O 1
ATOM 616 N N . GLN A 1 74 ? -8.145 -9.983 -1.841 1.00 94.06 74 GLN A N 1
ATOM 617 C CA . GLN A 1 74 ? -7.081 -9.975 -2.845 1.00 94.06 74 GLN A CA 1
ATOM 618 C C . GLN A 1 74 ? -7.197 -8.760 -3.766 1.00 94.06 74 GLN A C 1
ATOM 620 O O . GLN A 1 74 ? -6.172 -8.183 -4.130 1.00 94.06 74 GLN A O 1
ATOM 625 N N . GLY A 1 75 ? -8.425 -8.366 -4.121 1.00 91.50 75 GLY A N 1
ATOM 626 C CA . GLY A 1 75 ? -8.684 -7.225 -4.995 1.00 91.50 75 GLY A CA 1
ATOM 627 C C . GLY A 1 75 ? -8.236 -5.913 -4.360 1.00 91.50 75 GLY A C 1
ATOM 628 O O . GLY A 1 75 ? -7.576 -5.104 -5.013 1.00 91.50 75 GLY A O 1
ATOM 629 N N . PHE A 1 76 ? -8.510 -5.737 -3.069 1.00 91.56 76 PHE A N 1
ATOM 630 C CA . PHE A 1 76 ? -8.074 -4.595 -2.278 1.00 91.56 76 PHE A CA 1
ATOM 631 C C . PHE A 1 76 ? -6.546 -4.478 -2.241 1.00 91.56 76 PHE A C 1
ATOM 633 O O . PHE A 1 76 ? -5.997 -3.444 -2.629 1.00 91.56 76 PHE A O 1
ATOM 640 N N . LEU A 1 77 ? -5.837 -5.540 -1.838 1.00 94.62 77 LEU A N 1
ATOM 641 C CA . LEU A 1 77 ? -4.379 -5.471 -1.688 1.00 94.62 77 LEU A CA 1
ATOM 642 C C . LEU A 1 77 ? -3.659 -5.350 -3.042 1.00 94.62 77 LEU A C 1
ATOM 644 O O . LEU A 1 77 ? -2.648 -4.648 -3.157 1.00 94.62 77 LEU A O 1
ATOM 648 N N . GLU A 1 78 ? -4.197 -5.988 -4.085 1.00 94.06 78 GLU A N 1
ATOM 649 C CA . GLU A 1 78 ? -3.729 -5.804 -5.459 1.00 94.06 78 GLU A CA 1
ATOM 650 C C . GLU A 1 78 ? -3.906 -4.351 -5.914 1.00 94.06 78 GLU A C 1
ATOM 652 O O . GLU A 1 78 ? -2.961 -3.762 -6.441 1.00 94.06 78 GLU A O 1
ATOM 657 N N . SER A 1 79 ? -5.073 -3.750 -5.670 1.00 89.88 79 SER A N 1
ATOM 658 C CA . SER A 1 79 ? -5.363 -2.361 -6.047 1.00 89.88 79 SER A CA 1
ATOM 659 C C . SER A 1 79 ? -4.431 -1.377 -5.340 1.00 89.88 79 SER A C 1
ATOM 661 O O . SER A 1 79 ? -3.832 -0.525 -5.998 1.00 89.88 79 SER A O 1
ATOM 663 N N . LEU A 1 80 ? -4.219 -1.549 -4.029 1.00 90.44 80 LEU A N 1
ATOM 664 C CA . LEU A 1 80 ? -3.265 -0.749 -3.254 1.00 90.44 80 LEU A CA 1
ATOM 665 C C . LEU A 1 80 ? -1.845 -0.848 -3.834 1.00 90.44 80 LEU A C 1
ATOM 667 O O . LEU A 1 80 ? -1.147 0.153 -4.000 1.00 90.44 80 LEU A O 1
ATOM 671 N N . THR A 1 81 ? -1.424 -2.061 -4.189 1.00 91.62 81 THR A N 1
ATOM 672 C CA . THR A 1 81 ? -0.097 -2.302 -4.765 1.00 91.62 81 THR A CA 1
ATOM 673 C C . THR A 1 81 ? 0.050 -1.650 -6.137 1.00 91.62 81 THR A C 1
ATOM 675 O O . THR A 1 81 ? 1.066 -1.010 -6.409 1.00 91.62 81 THR A O 1
ATOM 678 N N . ARG A 1 82 ? -0.959 -1.779 -7.006 1.00 88.75 82 ARG A N 1
ATOM 679 C CA . ARG A 1 82 ? -0.960 -1.163 -8.340 1.00 88.75 82 ARG A CA 1
ATOM 680 C C . ARG A 1 82 ? -0.926 0.358 -8.260 1.00 88.75 82 ARG A C 1
ATOM 682 O O . ARG A 1 82 ? -0.171 0.969 -9.010 1.00 88.75 82 ARG A O 1
ATOM 689 N N . LEU A 1 83 ? -1.665 0.949 -7.323 1.00 86.00 83 LEU A N 1
ATOM 690 C CA . LEU A 1 83 ? -1.638 2.387 -7.066 1.00 86.00 83 LEU A CA 1
ATOM 691 C C . LEU A 1 83 ? -0.224 2.857 -6.700 1.00 86.00 83 LEU A C 1
ATOM 693 O O . LEU A 1 83 ? 0.299 3.813 -7.269 1.00 86.00 83 LEU A O 1
ATOM 697 N N . MET A 1 84 ? 0.437 2.118 -5.809 1.00 87.31 84 MET A N 1
ATOM 698 C CA . MET A 1 84 ? 1.804 2.412 -5.397 1.00 87.31 84 MET A CA 1
ATOM 699 C C . MET A 1 84 ? 2.817 2.260 -6.543 1.00 87.31 84 MET A C 1
ATOM 701 O O . MET A 1 84 ? 3.739 3.064 -6.657 1.00 87.31 84 MET A O 1
ATOM 705 N N . LEU A 1 85 ? 2.668 1.244 -7.400 1.00 85.94 85 LEU A N 1
ATOM 706 C CA . LEU A 1 85 ? 3.517 1.059 -8.585 1.00 85.94 85 LEU A CA 1
ATOM 707 C C . LEU A 1 85 ? 3.310 2.173 -9.622 1.00 85.94 85 LEU A C 1
ATOM 709 O O . LEU A 1 85 ? 4.289 2.670 -10.180 1.00 85.94 85 LEU A O 1
ATOM 713 N N . ALA A 1 86 ? 2.065 2.601 -9.843 1.00 80.44 86 ALA A N 1
ATOM 714 C CA . ALA A 1 86 ? 1.739 3.682 -10.770 1.00 80.44 86 ALA A CA 1
ATOM 715 C C . ALA A 1 86 ? 2.402 5.009 -10.363 1.00 80.44 86 ALA A C 1
ATOM 717 O O . ALA A 1 86 ? 2.995 5.680 -11.211 1.00 80.44 86 ALA A O 1
ATOM 718 N N . GLN A 1 87 ? 2.391 5.340 -9.065 1.00 78.06 87 GLN A N 1
ATOM 719 C CA . GLN A 1 87 ? 3.095 6.512 -8.529 1.00 78.06 87 GLN A CA 1
ATOM 720 C C . GLN A 1 87 ? 4.591 6.498 -8.870 1.00 78.06 87 GLN A C 1
ATOM 722 O O . GLN A 1 87 ? 5.183 7.515 -9.226 1.00 78.06 87 GLN A O 1
ATOM 727 N N . MET A 1 88 ? 5.217 5.326 -8.763 1.00 74.06 88 MET A N 1
ATOM 728 C CA . MET A 1 88 ? 6.660 5.156 -8.929 1.00 74.06 88 MET A CA 1
ATOM 729 C C . MET A 1 88 ? 7.133 5.213 -10.369 1.00 74.06 88 MET A C 1
ATOM 731 O O . MET A 1 88 ? 8.204 5.752 -10.634 1.00 74.06 88 MET A O 1
ATOM 735 N N . ALA A 1 89 ? 6.352 4.656 -11.293 1.00 70.19 89 ALA A N 1
ATOM 736 C CA . ALA A 1 89 ? 6.692 4.646 -12.710 1.00 70.19 89 ALA A CA 1
ATOM 737 C C . ALA A 1 89 ? 6.672 6.054 -13.334 1.00 70.19 89 ALA A C 1
ATOM 739 O O . ALA A 1 89 ? 6.930 6.199 -14.524 1.00 70.19 89 ALA A O 1
ATOM 740 N N . GLY A 1 90 ? 6.312 7.096 -12.569 1.00 61.97 90 GLY A N 1
ATOM 741 C CA . GLY A 1 90 ? 6.068 8.427 -13.115 1.00 61.97 90 GLY A CA 1
ATOM 742 C C . GLY A 1 90 ? 4.850 8.462 -14.040 1.00 61.97 90 GLY A C 1
ATOM 743 O O . GLY A 1 90 ? 4.612 9.485 -14.679 1.00 61.97 90 GLY A O 1
ATOM 744 N N . ALA A 1 91 ? 4.043 7.388 -14.062 1.00 52.50 91 ALA A N 1
ATOM 745 C CA . ALA A 1 91 ? 2.775 7.311 -14.785 1.00 52.50 91 ALA A CA 1
ATOM 746 C C . ALA A 1 91 ? 1.792 8.396 -14.315 1.00 52.50 91 ALA A C 1
ATOM 748 O O . ALA A 1 91 ? 0.818 8.698 -15.003 1.00 52.50 91 ALA A O 1
ATOM 749 N N . GLU A 1 92 ? 2.088 9.052 -13.189 1.00 46.03 92 GLU A N 1
ATOM 750 C CA . GLU A 1 92 ? 1.421 10.278 -12.785 1.00 46.03 92 GLU A CA 1
ATOM 751 C C . GLU A 1 92 ? 1.454 11.386 -13.849 1.00 46.03 92 GLU A C 1
ATOM 753 O O . GLU A 1 92 ? 0.448 12.068 -14.047 1.00 46.03 92 GLU A O 1
ATOM 758 N N . ARG A 1 93 ? 2.562 11.535 -14.591 1.00 46.50 93 ARG A N 1
ATOM 759 C CA . ARG A 1 93 ? 2.704 12.609 -15.589 1.00 46.50 93 ARG A CA 1
ATOM 760 C C . ARG A 1 93 ? 1.979 12.333 -16.906 1.00 46.50 93 ARG A C 1
ATOM 762 O O . ARG A 1 93 ? 1.571 13.286 -17.559 1.00 46.50 93 ARG A O 1
ATOM 769 N N . GLU A 1 94 ? 1.784 11.070 -17.287 1.00 47.72 94 GLU A N 1
ATOM 770 C CA . GLU A 1 94 ? 1.169 10.722 -18.582 1.00 47.72 94 GLU A CA 1
ATOM 771 C C . GLU A 1 94 ? -0.211 10.060 -18.477 1.00 47.72 94 GLU A C 1
ATOM 773 O O . GLU A 1 94 ? -1.063 10.309 -19.330 1.00 47.72 94 GLU A O 1
ATOM 778 N N . PHE A 1 95 ? -0.473 9.266 -17.435 1.00 43.59 95 PHE A N 1
ATOM 779 C CA . PHE A 1 95 ? -1.705 8.478 -17.298 1.00 43.59 95 PHE A CA 1
ATOM 780 C C . PHE A 1 95 ? -2.707 9.112 -16.325 1.00 43.59 95 PHE A C 1
ATOM 782 O O . PHE A 1 95 ? -3.90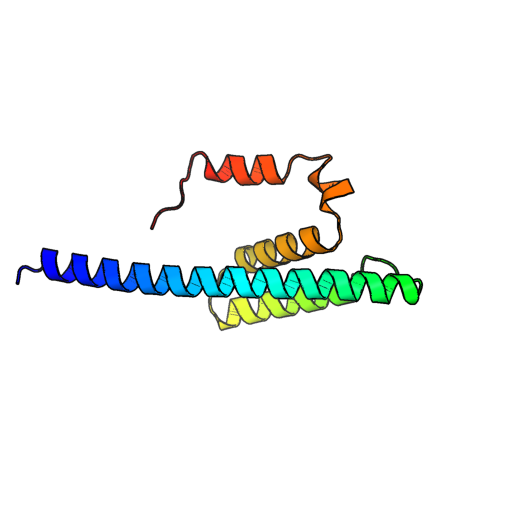4 9.180 -16.596 1.00 43.59 95 PHE A O 1
ATOM 789 N N . ILE A 1 96 ? -2.222 9.634 -15.200 1.00 45.25 96 ILE A N 1
ATOM 790 C CA . ILE A 1 96 ? -3.071 10.206 -14.144 1.00 45.25 96 ILE A CA 1
ATOM 791 C C . ILE A 1 96 ? -3.373 11.685 -14.417 1.00 45.25 96 ILE A C 1
ATOM 793 O O . ILE A 1 96 ? -4.502 12.123 -14.198 1.00 45.25 96 ILE A O 1
ATOM 797 N N . GLY A 1 97 ? -2.413 12.429 -14.978 1.00 45.16 97 GLY A N 1
ATOM 798 C CA .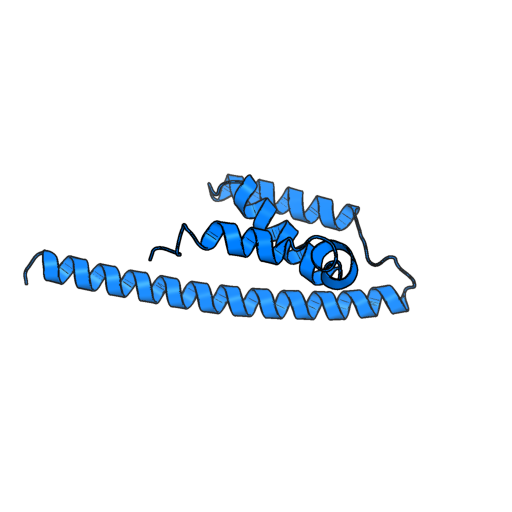 GLY A 1 97 ? -2.616 13.810 -15.422 1.00 45.16 97 GLY A CA 1
ATOM 799 C C . GLY A 1 97 ? -3.622 13.967 -16.572 1.00 45.16 97 GLY A C 1
ATOM 800 O O . GLY A 1 97 ? -4.251 15.014 -16.672 1.00 45.16 97 GLY A O 1
ATOM 801 N N . ARG A 1 98 ? -3.826 12.937 -17.414 1.00 47.53 98 ARG A N 1
ATOM 802 C CA . ARG A 1 98 ? -4.830 12.975 -18.499 1.00 47.53 98 ARG A CA 1
ATOM 803 C C . ARG A 1 98 ? -6.233 12.530 -18.075 1.00 47.53 98 ARG A C 1
ATOM 805 O O . ARG A 1 98 ? -7.193 13.030 -18.644 1.00 47.53 98 ARG A O 1
ATOM 812 N N . ASN A 1 99 ? -6.360 11.627 -17.096 1.00 49.44 99 ASN A N 1
ATOM 813 C CA . ASN A 1 99 ? -7.641 10.974 -16.779 1.00 49.44 99 ASN A CA 1
ATOM 814 C C . ASN A 1 99 ? -8.249 11.337 -15.417 1.00 49.44 99 ASN A C 1
ATOM 816 O O . ASN A 1 99 ? -9.318 10.830 -15.091 1.00 49.44 99 ASN A O 1
ATOM 820 N N . GLY A 1 100 ? -7.604 12.173 -14.594 1.00 56.09 100 GLY A N 1
ATOM 821 C CA . GLY A 1 100 ? -8.195 12.592 -13.318 1.00 56.09 100 GLY A CA 1
ATOM 822 C C . GLY A 1 100 ? -8.506 11.419 -12.378 1.00 56.09 100 GLY A C 1
ATOM 823 O O . GLY A 1 100 ? -9.398 11.527 -11.546 1.00 56.09 100 GLY A O 1
ATOM 824 N N . ILE A 1 101 ? -7.788 10.295 -12.494 1.00 64.06 101 ILE A N 1
ATOM 825 C CA . ILE A 1 101 ? -8.028 9.083 -11.689 1.00 64.06 101 ILE A CA 1
ATOM 826 C C . ILE A 1 101 ? -7.952 9.403 -10.195 1.00 64.06 101 ILE A C 1
ATOM 828 O O . ILE A 1 101 ? -8.785 8.933 -9.432 1.00 64.06 101 ILE A O 1
ATOM 832 N N . TRP A 1 102 ? -7.019 10.260 -9.768 1.00 62.91 102 TRP A N 1
ATOM 833 C CA . TRP A 1 102 ? -6.980 10.717 -8.376 1.00 62.91 102 TRP A CA 1
ATOM 834 C C . TRP A 1 102 ? -8.210 11.534 -7.985 1.00 62.91 102 TRP A C 1
ATOM 836 O O . TRP A 1 102 ? -8.703 11.369 -6.877 1.00 62.91 102 TRP A O 1
ATOM 846 N N . VAL A 1 103 ? -8.748 12.352 -8.894 1.00 66.94 103 VAL A N 1
ATOM 847 C CA . VAL A 1 103 ? -10.008 13.081 -8.679 1.00 66.94 103 VAL A CA 1
ATOM 848 C C . VAL A 1 103 ? -11.176 12.100 -8.557 1.00 66.94 103 VAL A C 1
ATOM 850 O O . VAL A 1 103 ? -12.007 12.255 -7.670 1.00 66.94 103 VAL A O 1
ATOM 853 N N . GLN A 1 104 ? -11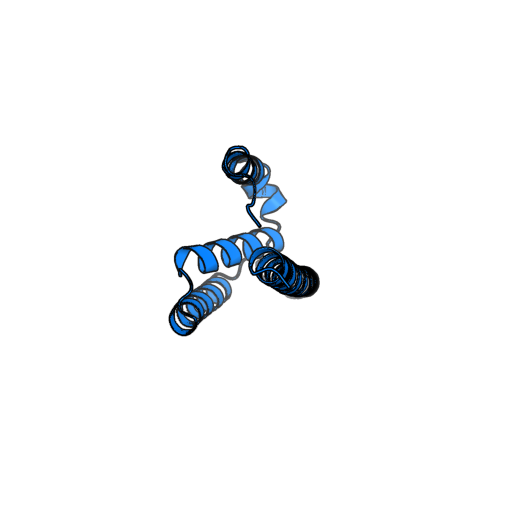.219 11.051 -9.383 1.00 68.50 104 GLN A N 1
ATOM 854 C CA . GLN A 1 104 ? -12.234 9.997 -9.298 1.00 68.50 104 GLN A CA 1
ATOM 855 C C . GLN A 1 104 ? -12.123 9.201 -7.993 1.00 68.50 104 GLN A C 1
ATOM 857 O O . GLN A 1 104 ? -13.121 9.033 -7.298 1.00 68.50 104 GLN A O 1
ATOM 862 N N . VAL A 1 105 ? -10.918 8.776 -7.610 1.00 72.38 105 VAL A N 1
ATOM 863 C CA . VAL A 1 105 ? -10.660 8.086 -6.337 1.00 72.38 105 VAL A CA 1
ATOM 864 C C . VAL A 1 105 ? -11.086 8.973 -5.166 1.00 72.38 105 VAL A C 1
ATOM 866 O O . VAL A 1 105 ? -11.839 8.527 -4.309 1.00 72.38 105 VAL A O 1
ATOM 869 N N . GLN A 1 106 ? -10.692 10.249 -5.154 1.00 69.94 106 GLN A N 1
ATOM 870 C CA . GLN A 1 106 ? -11.125 11.208 -4.133 1.00 69.94 106 GLN A CA 1
ATOM 871 C C . GLN A 1 106 ? -12.645 11.412 -4.127 1.00 69.94 106 GLN A C 1
ATOM 873 O O . GLN A 1 106 ? -13.235 11.546 -3.058 1.00 69.94 106 GLN A O 1
ATOM 878 N N . SER A 1 107 ? -13.293 11.401 -5.297 1.00 76.00 107 SER A N 1
ATOM 879 C CA . SER A 1 107 ? -14.747 11.554 -5.398 1.00 76.00 107 SER A CA 1
ATOM 880 C C . SER A 1 107 ? -15.510 10.384 -4.777 1.00 76.00 107 SER A C 1
ATOM 882 O O . SER A 1 107 ? -16.525 10.616 -4.132 1.00 76.00 107 SER A O 1
ATOM 884 N N . VAL A 1 108 ? -14.987 9.154 -4.874 1.00 75.19 108 VAL A N 1
ATOM 885 C CA . VAL A 1 108 ? -15.583 7.967 -4.234 1.00 75.19 108 VAL A CA 1
ATOM 886 C C . VAL A 1 108 ? -15.639 8.133 -2.715 1.00 75.19 108 VAL A C 1
ATOM 888 O O . VAL A 1 108 ? -16.631 7.772 -2.091 1.00 75.19 108 VAL A O 1
ATOM 891 N N . PHE A 1 109 ? -14.609 8.722 -2.110 1.00 76.19 109 PHE A N 1
ATOM 892 C CA . PHE A 1 109 ? -14.553 8.915 -0.657 1.00 76.19 109 PHE A CA 1
ATOM 893 C C . PHE A 1 109 ? -15.286 10.168 -0.166 1.00 76.19 109 PHE A C 1
ATOM 895 O O . PHE A 1 109 ? -15.428 10.355 1.040 1.00 76.19 109 PHE A O 1
ATOM 902 N N . LYS A 1 110 ? -15.778 11.024 -1.070 1.00 75.69 110 LYS A N 1
ATOM 903 C CA . LYS A 1 110 ? -16.517 12.238 -0.700 1.00 75.69 110 LYS A CA 1
ATOM 904 C C . LYS A 1 110 ? -17.817 11.913 0.041 1.00 75.69 110 LYS A C 1
ATOM 906 O O . LYS A 1 110 ? -18.134 12.577 1.023 1.00 75.69 110 LYS A O 1
ATOM 911 N N . ASP A 1 111 ? -18.524 10.882 -0.415 1.00 74.62 111 ASP A N 1
ATOM 912 C CA . ASP A 1 111 ? -19.814 10.462 0.150 1.00 74.62 111 ASP A CA 1
ATOM 913 C C . ASP A 1 111 ? -19.667 9.337 1.195 1.00 74.62 111 ASP A C 1
ATOM 915 O O . ASP A 1 111 ? -20.619 8.993 1.893 1.00 74.62 111 ASP A O 1
ATOM 919 N N . TYR A 1 112 ? -18.451 8.804 1.348 1.00 72.50 112 TYR A N 1
ATOM 920 C CA . TYR A 1 112 ? -18.088 7.765 2.311 1.00 72.50 112 TYR A CA 1
ATOM 921 C C . TYR A 1 112 ? -16.856 8.214 3.110 1.00 72.50 112 TYR A C 1
ATOM 923 O O . TYR A 1 112 ? -15.750 7.726 2.853 1.00 72.50 112 TYR A O 1
ATOM 931 N N . PRO A 1 113 ? -17.012 9.164 4.056 1.00 65.69 113 PRO A N 1
ATOM 932 C CA . PRO A 1 113 ? -15.892 9.614 4.872 1.00 65.69 113 PRO A CA 1
ATOM 933 C C . PRO A 1 113 ? -15.300 8.423 5.624 1.00 65.69 113 PRO A C 1
ATOM 935 O O . PRO A 1 113 ? -16.043 7.560 6.093 1.00 65.69 113 PRO A O 1
ATOM 938 N N . ALA A 1 114 ? -13.971 8.376 5.738 1.00 65.00 114 ALA A N 1
ATOM 939 C CA . ALA A 1 1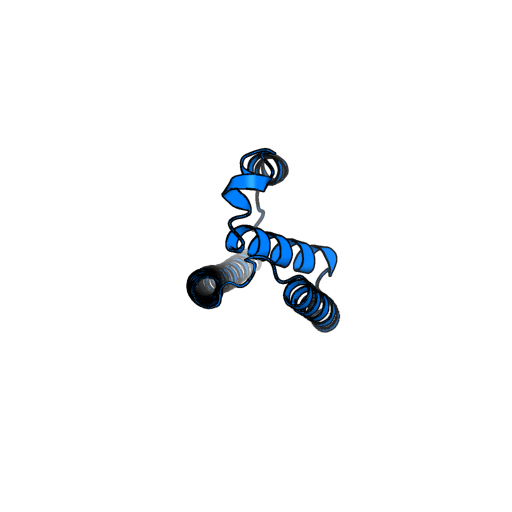14 ? -13.289 7.349 6.518 1.00 65.00 114 ALA A CA 1
ATOM 940 C C . ALA A 1 114 ? -13.900 7.281 7.929 1.00 65.00 114 ALA A C 1
ATOM 942 O O . ALA A 1 114 ? -14.003 8.296 8.620 1.00 65.00 114 ALA A O 1
ATOM 943 N N . GLN A 1 115 ? -14.348 6.093 8.329 1.00 59.41 115 GLN A N 1
ATOM 944 C CA . GLN A 1 115 ? -14.961 5.856 9.634 1.00 59.41 115 GLN A CA 1
ATOM 945 C C . GLN A 1 115 ? -13.932 5.150 10.530 1.00 59.41 115 GLN A C 1
ATOM 947 O O . GLN A 1 115 ? -13.412 4.104 10.142 1.00 59.41 115 GLN A O 1
ATOM 952 N N . LEU A 1 116 ? -13.640 5.729 11.703 1.00 55.66 116 LEU A N 1
ATOM 953 C CA . LEU A 1 116 ? -12.747 5.204 12.754 1.00 55.66 116 LEU A CA 1
ATOM 954 C C . LEU A 1 116 ? -13.423 5.245 14.130 1.00 55.66 116 LEU A C 1
ATOM 956 O O . LEU A 1 116 ? -14.174 6.206 14.413 1.00 55.66 116 LEU A O 1
#
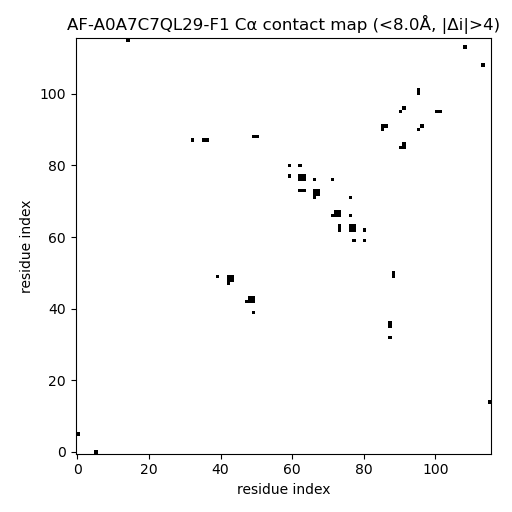
Nearest PDB structures (foldseek):
  5vht-assembly1_B  TM=8.415E-01  e=1.098E-03  Escherichia coli K-12
  8cq6-assembly1_A  TM=7.898E-01  e=1.013E-01  Duganella sacchari
  8pni-assembly1_B  TM=8.174E-01  e=1.603E-01  Pseudomonas aeruginosa
  6cnz-assembly3_F  TM=8.339E-01  e=2.225E-01  Burkholderia thailandensis
  8cq6-assembly1_D  TM=8.019E-01  e=1.952E-01  Duganella sacchari

Mean predicted aligned error: 6.93 Å

Solvent-accessible surface area (backbone atoms only — not comparable to full-atom values): 6669 Å² total; per-residue (Å²): 134,57,70,70,59,52,54,54,50,53,53,54,52,52,50,53,54,48,54,55,50,51,53,51,51,54,52,51,50,54,54,52,53,52,52,44,55,53,50,52,56,50,31,56,78,67,74,46,71,90,74,53,68,70,60,52,49,53,51,50,55,51,44,44,52,49,19,59,77,70,73,43,62,44,68,59,54,42,49,56,50,51,54,57,51,39,60,60,71,49,39,48,74,69,56,37,68,74,62,44,50,66,59,52,57,54,52,65,42,68,86,50,65,90,84,132

Foldseek 3Di:
DDPVVVVVVVVVVVVVVVVVVVVVVVVVLVVVLVVLVVVCVVCVVVVHDLDDVVVLVVVLVVQQVVCVVVVHPSVVSSVVVVVSVCVSSVVCVPPCVVPVVVVVVVVVCPVPPDDD

Secondary structure (DSSP, 8-state):
--HHHHHHHHHHHHHHHHHHHHHHHHHHHHHHHHHHHHHHHHHHHTT--S--HHHHHHHHHHHHHHHHHTT--HHHHHHHHHHHHHHHTTTIIIIIHHH-HHHHHHHHHHSSPPP-

pLDDT: mean 84.64, std 15.3, range [43.59, 98.44]

Sequence (116 aa):
MSEASMYRKKLQEFRKEIDQIDEQLISLVAQRLKLAKEIAGIKQKMNLEVRDEKREREIIDCVRRRARELKIDQGFLESLTRLMLAQMAGAEREFIGRNGIWVQVQSVFKDYPAQL

Radius of gyration: 18.96 Å; Cα contacts (8 Å, |Δi|>4): 37; chains: 1; bounding box: 42×30×58 Å